Protein AF-A0A7R9TCS6-F1 (afdb_monomer_lite)

Foldseek 3Di:
DVVLVVLVVVLVVLVVVVVPDPPLVVVLCVVCVVLVVVLVVLVVVLVVLVVLLVVLVVCQVVQVPDPDCPVNVVSVVVNVVSVVVNVVSVVVSVVSVVVDDRSSVVSVVVVVVSVVVSVVSVVVSVVVVVD

Radius of gyration: 28.17 Å; chains: 1; bounding box: 56×28×81 Å

Organism: Micromonas pusilla (NCBI:txid38833)

Sequence (131 aa):
RGAKCSAGRLFEKLRLMSLLKVDPGMQAAEMSRGVGLEISRVMEKQLALETRFEELIKEQPELKARNHKAPFLANQKELHDVTFELRDTTEELCKRLKENPDVMDNIAFAERERAKLQGIIANLLVDLQTG

Structure (mmCIF, N/CA/C/O backbone):
data_AF-A0A7R9TCS6-F1
#
_entry.id   AF-A0A7R9TCS6-F1
#
loop_
_atom_site.group_PDB
_atom_site.id
_atom_site.type_symbol
_atom_site.label_atom_id
_atom_site.label_alt_id
_atom_site.label_comp_id
_atom_site.label_asym_id
_atom_site.label_entity_id
_atom_site.label_seq_id
_atom_site.pdbx_PDB_ins_code
_atom_site.Cartn_x
_atom_site.Cartn_y
_atom_site.Cartn_z
_atom_site.occupancy
_atom_site.B_iso_or_equiv
_atom_site.auth_seq_id
_atom_site.auth_comp_id
_atom_site.auth_asym_id
_atom_site.auth_atom_id
_atom_site.pdbx_PDB_model_num
ATOM 1 N N . ARG A 1 1 ? 19.060 -17.085 -47.034 1.00 48.16 1 ARG A N 1
ATOM 2 C CA . ARG A 1 1 ? 18.300 -15.856 -47.398 1.00 48.16 1 ARG A CA 1
ATOM 3 C C . ARG A 1 1 ? 17.214 -15.473 -46.375 1.00 48.16 1 ARG A C 1
ATOM 5 O O . ARG A 1 1 ? 16.976 -14.285 -46.224 1.00 48.16 1 ARG A O 1
ATOM 12 N N . GLY A 1 2 ? 16.612 -16.410 -45.623 1.00 51.62 2 GLY A N 1
ATOM 13 C CA . GLY A 1 2 ? 15.563 -16.101 -44.627 1.00 51.62 2 GLY A CA 1
ATOM 14 C C . GLY A 1 2 ? 16.000 -15.271 -43.404 1.00 51.62 2 GLY A C 1
ATOM 15 O O . GLY A 1 2 ? 15.290 -14.343 -43.030 1.00 51.62 2 GLY A O 1
ATOM 16 N N . ALA A 1 3 ? 17.187 -15.531 -42.836 1.00 52.00 3 ALA A N 1
ATOM 17 C CA . ALA A 1 3 ? 17.670 -14.866 -41.612 1.00 52.00 3 ALA A CA 1
ATOM 18 C C . ALA A 1 3 ? 18.029 -13.372 -41.789 1.00 52.00 3 ALA A C 1
ATOM 20 O O . ALA A 1 3 ? 17.752 -12.552 -40.916 1.00 52.00 3 ALA A O 1
ATOM 21 N N . LYS A 1 4 ? 18.577 -12.987 -42.955 1.00 54.78 4 LYS A N 1
ATOM 22 C CA . LYS A 1 4 ? 18.880 -11.576 -43.278 1.00 54.78 4 LYS A CA 1
ATOM 23 C C . LYS A 1 4 ? 17.594 -10.729 -43.355 1.00 54.78 4 LYS A C 1
ATOM 25 O O . LYS A 1 4 ? 17.573 -9.574 -42.946 1.00 54.78 4 LYS A O 1
ATOM 30 N N . CYS A 1 5 ? 16.492 -11.331 -43.811 1.00 62.38 5 CYS A N 1
ATOM 31 C CA . CYS A 1 5 ? 15.191 -10.671 -43.934 1.00 62.38 5 CYS A CA 1
ATOM 32 C C . CYS A 1 5 ? 14.455 -10.550 -42.582 1.00 62.38 5 CYS A C 1
ATOM 34 O O . CYS A 1 5 ? 13.742 -9.576 -42.348 1.00 62.38 5 CYS A O 1
ATOM 36 N N . SER A 1 6 ? 14.634 -11.505 -41.659 1.00 66.50 6 SER A N 1
ATOM 37 C CA . SER A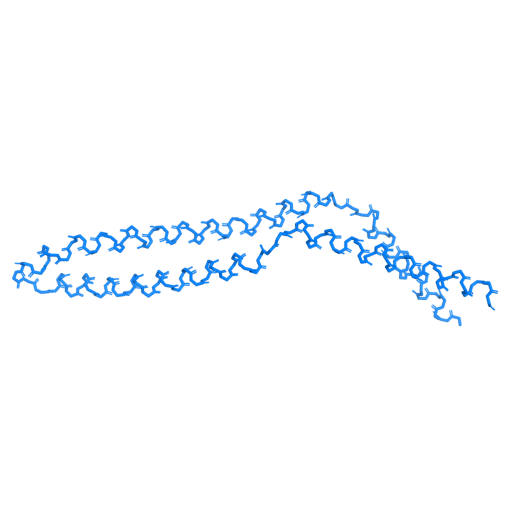 1 6 ? 14.070 -11.414 -40.304 1.00 66.50 6 SER A CA 1
ATOM 38 C C . SER A 1 6 ? 14.788 -10.387 -39.429 1.00 66.50 6 SER A C 1
ATOM 40 O O . SER A 1 6 ? 14.111 -9.642 -38.724 1.00 66.50 6 SER A O 1
ATOM 42 N N . ALA A 1 7 ? 16.120 -10.296 -39.511 1.00 66.31 7 ALA A N 1
ATOM 43 C CA . ALA A 1 7 ? 16.901 -9.311 -38.761 1.00 66.31 7 ALA A CA 1
ATOM 44 C C . ALA A 1 7 ? 16.570 -7.868 -39.183 1.00 66.31 7 ALA A C 1
ATOM 46 O O . ALA A 1 7 ? 16.310 -7.025 -38.328 1.00 66.31 7 ALA A O 1
ATOM 47 N N . GLY A 1 8 ? 16.461 -7.605 -40.492 1.00 71.62 8 GLY A N 1
ATOM 48 C CA . GLY A 1 8 ? 16.043 -6.293 -41.002 1.00 71.62 8 GLY A CA 1
ATOM 49 C C . GLY A 1 8 ? 14.634 -5.890 -40.549 1.00 71.62 8 GLY A C 1
ATOM 50 O O . GLY A 1 8 ? 14.413 -4.753 -40.148 1.00 71.62 8 GLY A O 1
ATOM 51 N N . ARG A 1 9 ? 13.681 -6.834 -40.512 1.00 75.56 9 ARG A N 1
ATOM 52 C CA . ARG A 1 9 ? 12.327 -6.575 -39.986 1.00 75.56 9 ARG A CA 1
ATOM 53 C C . ARG A 1 9 ? 12.305 -6.306 -38.481 1.00 75.56 9 ARG A C 1
ATOM 55 O O . ARG A 1 9 ? 11.497 -5.499 -38.029 1.00 75.56 9 ARG A O 1
ATOM 62 N N . LEU A 1 10 ? 13.153 -6.984 -37.707 1.00 73.00 10 LEU A N 1
ATOM 63 C CA . LEU A 1 10 ? 13.289 -6.745 -36.268 1.00 73.00 10 LEU A CA 1
ATOM 64 C C . LEU A 1 10 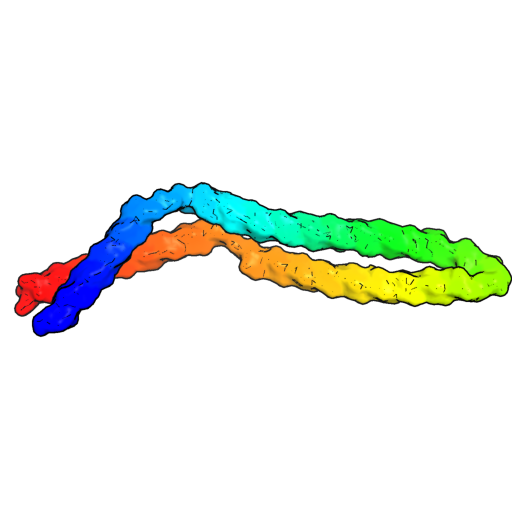? 13.878 -5.353 -36.004 1.00 73.00 10 LEU A C 1
ATOM 66 O O . LEU A 1 10 ? 13.368 -4.629 -35.153 1.00 73.00 10 LEU A O 1
ATOM 70 N N . PHE A 1 11 ? 14.891 -4.963 -36.779 1.00 75.38 11 PHE A N 1
ATOM 71 C CA . PHE A 1 11 ? 15.501 -3.638 -36.719 1.00 75.38 11 PHE A CA 1
ATOM 72 C C . PHE A 1 11 ? 14.500 -2.530 -37.064 1.00 75.38 11 PHE A C 1
ATOM 74 O O . PHE A 1 11 ? 14.360 -1.576 -36.303 1.00 75.38 11 PHE A O 1
ATOM 81 N N . GLU A 1 12 ? 13.731 -2.689 -38.144 1.00 76.56 12 GLU A N 1
ATOM 82 C CA . GLU A 1 12 ? 12.712 -1.710 -38.534 1.00 76.56 12 GLU A CA 1
ATOM 83 C C . GLU A 1 12 ? 11.613 -1.589 -37.466 1.00 76.56 12 GLU A C 1
ATOM 85 O O . GLU A 1 12 ? 11.203 -0.481 -37.132 1.00 76.56 12 GLU A O 1
ATOM 90 N N . LYS A 1 13 ? 11.185 -2.705 -36.853 1.00 74.31 13 LYS A N 1
ATOM 91 C CA . LYS A 1 13 ? 10.242 -2.684 -35.719 1.00 74.31 13 LYS A CA 1
ATOM 92 C C . LYS A 1 13 ? 10.814 -1.954 -34.501 1.00 74.31 13 LYS A C 1
ATOM 94 O O . LYS A 1 13 ? 10.126 -1.113 -33.933 1.00 74.31 13 LYS A O 1
ATOM 99 N N . LEU A 1 14 ? 12.061 -2.233 -34.117 1.00 70.62 14 LEU A N 1
ATOM 100 C CA . LEU A 1 14 ? 12.750 -1.542 -33.018 1.00 70.62 14 LEU A CA 1
ATOM 101 C C . LEU A 1 14 ? 12.911 -0.042 -33.292 1.00 70.62 14 LEU A C 1
ATOM 103 O O . LEU A 1 14 ? 12.763 0.771 -32.380 1.00 70.62 14 LEU A O 1
ATOM 107 N N . ARG A 1 15 ? 13.177 0.330 -34.547 1.00 73.69 15 ARG A N 1
ATOM 108 C CA . ARG A 1 15 ? 13.258 1.723 -34.991 1.00 73.69 15 ARG A CA 1
ATOM 109 C C . ARG A 1 15 ? 11.894 2.408 -34.949 1.00 73.69 15 ARG A C 1
ATOM 111 O O . ARG A 1 15 ? 11.786 3.504 -34.410 1.00 73.69 15 ARG A O 1
ATOM 118 N N . LEU A 1 16 ? 10.841 1.758 -35.436 1.00 73.44 16 LEU A N 1
ATOM 119 C CA . LEU A 1 16 ? 9.472 2.276 -35.376 1.00 73.44 16 LEU A CA 1
ATOM 120 C C . LEU A 1 16 ? 9.001 2.471 -33.931 1.00 73.44 16 LEU A C 1
ATOM 122 O O . LEU A 1 16 ? 8.440 3.514 -33.619 1.00 73.44 16 LEU A O 1
ATOM 126 N N . MET A 1 17 ? 9.309 1.539 -33.024 1.00 66.25 17 MET A N 1
ATOM 127 C CA . MET A 1 17 ? 9.025 1.717 -31.594 1.00 66.25 17 MET A CA 1
ATOM 128 C C . MET A 1 17 ? 9.777 2.908 -30.982 1.00 66.25 17 MET A C 1
ATOM 130 O O . MET A 1 17 ? 9.250 3.548 -30.082 1.00 66.25 17 MET A O 1
ATOM 134 N N . SER A 1 18 ? 10.973 3.243 -31.481 1.00 65.19 18 SER A N 1
ATOM 135 C CA . SER A 1 18 ? 11.706 4.445 -31.049 1.00 65.19 18 SER A CA 1
ATOM 136 C C . SER A 1 18 ? 11.184 5.755 -31.656 1.00 65.19 18 SER A C 1
ATOM 138 O O . SER A 1 18 ? 11.443 6.823 -31.108 1.00 65.19 18 SER A O 1
ATOM 140 N N . LEU A 1 19 ? 10.460 5.684 -32.779 1.00 66.25 19 LEU A N 1
ATOM 141 C CA . LEU A 1 19 ? 9.826 6.831 -33.439 1.00 66.25 19 LEU A CA 1
ATOM 142 C C . LEU A 1 19 ? 8.433 7.120 -32.870 1.00 66.25 19 LEU A C 1
ATOM 144 O O . LEU A 1 19 ? 8.033 8.275 -32.797 1.00 66.25 19 LEU A O 1
ATOM 148 N N . LEU A 1 20 ? 7.726 6.087 -32.409 1.00 60.00 20 LEU A N 1
ATOM 149 C CA . LEU A 1 20 ? 6.435 6.181 -31.720 1.00 60.00 20 LEU A CA 1
ATOM 150 C C . LEU A 1 20 ? 6.566 6.639 -30.257 1.00 60.00 20 LEU A C 1
ATOM 152 O O . LEU A 1 20 ? 5.714 6.295 -29.442 1.00 60.00 20 LEU A O 1
ATOM 156 N N . LYS A 1 21 ? 7.629 7.379 -29.909 1.00 55.66 21 LYS A N 1
ATOM 157 C CA . LYS A 1 21 ? 7.863 7.885 -28.551 1.00 55.66 21 LYS A CA 1
ATOM 158 C C . LYS A 1 21 ? 6.617 8.610 -28.039 1.00 55.66 21 LYS A C 1
ATOM 160 O O . LYS A 1 21 ? 6.351 9.747 -28.419 1.00 55.66 21 LYS A O 1
ATOM 165 N N . VAL A 1 22 ? 5.889 7.953 -27.141 1.00 58.28 22 VAL A N 1
ATOM 166 C CA . VAL A 1 22 ? 5.160 8.656 -26.089 1.00 58.28 22 VAL A CA 1
ATOM 167 C C . VAL A 1 22 ? 6.240 9.308 -25.238 1.00 58.28 22 VAL A C 1
ATOM 169 O O . VAL A 1 22 ? 7.271 8.684 -24.976 1.00 58.28 22 VAL A O 1
ATOM 172 N N . ASP A 1 23 ? 6.059 10.581 -24.896 1.00 61.66 23 ASP A N 1
ATOM 173 C CA . ASP A 1 23 ? 7.005 11.286 -24.040 1.00 61.66 23 ASP A CA 1
ATOM 174 C C . ASP A 1 23 ? 7.281 10.425 -22.788 1.00 61.66 23 ASP A C 1
ATOM 176 O O . ASP A 1 23 ? 6.332 10.069 -22.082 1.00 61.66 23 ASP A O 1
ATOM 180 N N . PRO A 1 24 ? 8.540 10.022 -22.526 1.00 57.53 24 PRO A N 1
ATOM 181 C CA . PRO A 1 24 ? 8.854 9.125 -21.418 1.00 57.53 24 PRO A CA 1
ATOM 182 C C . PRO A 1 24 ? 8.410 9.686 -20.067 1.00 57.53 24 PRO A C 1
ATOM 184 O O . PRO A 1 24 ? 8.039 8.915 -19.187 1.00 57.53 24 PRO A O 1
ATOM 187 N N . GLY A 1 25 ? 8.394 11.015 -19.916 1.00 58.44 25 GLY A N 1
ATOM 188 C CA . GLY A 1 25 ? 7.861 11.693 -18.739 1.00 58.44 25 GLY A CA 1
ATOM 189 C C . GLY A 1 25 ? 6.341 11.582 -18.639 1.00 58.44 25 GLY A C 1
ATOM 190 O O . GLY A 1 25 ? 5.826 11.338 -17.556 1.00 58.44 25 GLY A O 1
ATOM 191 N N . MET A 1 26 ? 5.616 11.684 -19.753 1.00 60.41 26 MET A N 1
ATOM 192 C CA . MET A 1 26 ? 4.163 11.498 -19.813 1.00 60.41 26 MET A CA 1
ATOM 193 C C . MET A 1 26 ? 3.755 10.048 -19.521 1.00 60.41 26 MET A C 1
ATOM 195 O O . MET A 1 26 ? 2.829 9.823 -18.746 1.00 60.41 26 MET A O 1
ATOM 199 N N . GLN A 1 27 ? 4.475 9.066 -20.068 1.00 59.94 27 GLN A N 1
ATOM 200 C CA . GLN A 1 27 ? 4.226 7.648 -19.795 1.00 59.94 27 GLN A CA 1
ATOM 201 C C . GLN A 1 27 ? 4.580 7.279 -18.344 1.00 59.94 27 GLN A C 1
ATOM 203 O O . GLN A 1 27 ? 3.815 6.577 -17.682 1.00 59.94 27 GLN A O 1
ATOM 208 N N . ALA A 1 28 ? 5.693 7.808 -17.820 1.00 57.78 28 ALA A N 1
ATOM 209 C CA . ALA A 1 28 ? 6.053 7.679 -16.410 1.00 57.78 28 ALA A CA 1
ATOM 210 C C . ALA A 1 28 ? 5.011 8.330 -15.495 1.00 57.78 28 ALA A C 1
ATOM 212 O O . ALA A 1 28 ? 4.602 7.729 -14.507 1.00 57.78 28 ALA A O 1
ATOM 213 N N . ALA A 1 29 ? 4.551 9.536 -15.834 1.00 59.59 29 ALA A N 1
ATOM 214 C CA . ALA A 1 29 ? 3.552 10.266 -15.069 1.00 59.59 29 ALA A CA 1
ATOM 215 C C . ALA A 1 29 ? 2.200 9.549 -15.073 1.00 59.59 29 ALA A C 1
ATOM 217 O O . ALA A 1 29 ? 1.549 9.494 -14.037 1.00 59.59 29 ALA A O 1
ATOM 218 N N . GLU A 1 30 ? 1.777 8.967 -16.195 1.00 61.81 30 GLU A N 1
ATOM 219 C CA . GLU A 1 30 ? 0.517 8.227 -16.280 1.00 61.81 30 GLU A CA 1
ATOM 220 C C . GLU A 1 30 ? 0.560 6.921 -15.470 1.00 61.81 30 GLU A C 1
ATOM 222 O O . GLU A 1 30 ? -0.374 6.640 -14.712 1.00 61.81 30 GLU A O 1
ATOM 227 N N . MET A 1 31 ? 1.668 6.173 -15.544 1.00 62.03 31 MET A N 1
ATOM 228 C CA . MET A 1 31 ? 1.881 4.962 -14.740 1.00 62.03 31 MET A CA 1
ATOM 229 C C . MET A 1 31 ? 2.016 5.281 -13.242 1.00 62.03 31 MET A C 1
ATOM 231 O O . MET A 1 31 ? 1.333 4.659 -12.426 1.00 62.03 31 MET A O 1
ATOM 235 N N . SER A 1 32 ? 2.807 6.297 -12.875 1.00 64.06 32 SER A N 1
ATOM 236 C CA . SER A 1 32 ? 2.904 6.795 -11.493 1.00 64.06 32 SER A CA 1
ATOM 237 C C . SER A 1 32 ? 1.577 7.343 -10.979 1.00 64.06 32 SER A C 1
ATOM 239 O O . SER A 1 32 ? 1.282 7.193 -9.799 1.00 64.06 32 SER A O 1
ATOM 241 N N . ARG A 1 33 ? 0.742 7.945 -11.834 1.00 65.12 33 ARG A N 1
ATOM 242 C CA . ARG A 1 33 ? -0.585 8.428 -11.436 1.00 65.12 33 ARG A CA 1
A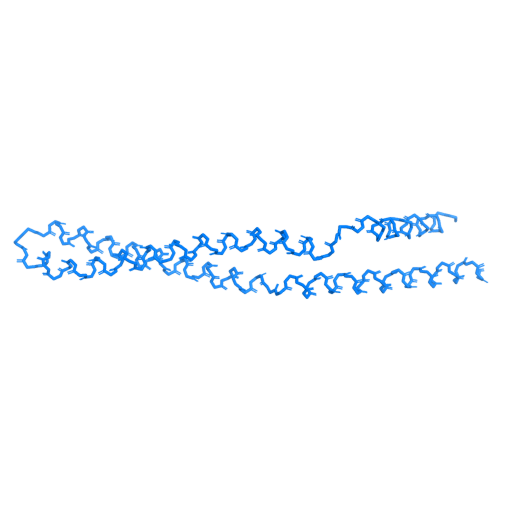TOM 243 C C . ARG A 1 33 ? -1.517 7.268 -11.105 1.00 65.12 33 ARG A C 1
ATOM 245 O O . ARG A 1 33 ? -2.186 7.326 -10.083 1.00 65.12 33 ARG A O 1
ATOM 252 N N . GLY A 1 34 ? -1.562 6.224 -11.934 1.00 65.62 34 GLY A N 1
ATOM 253 C CA . GLY A 1 34 ? -2.411 5.051 -11.687 1.00 65.62 34 GLY A CA 1
ATOM 254 C C . GLY A 1 34 ? -2.037 4.322 -10.395 1.00 65.62 34 GLY A C 1
ATOM 255 O O . GLY A 1 34 ? -2.890 4.090 -9.541 1.00 65.62 34 GLY A O 1
ATOM 256 N N . VAL A 1 35 ? -0.744 4.050 -10.219 1.00 68.25 35 VAL A N 1
ATOM 257 C CA . VAL A 1 35 ? -0.196 3.429 -9.004 1.00 68.25 35 VAL A CA 1
ATOM 258 C C . VAL A 1 35 ? -0.362 4.340 -7.784 1.00 68.25 35 VAL A C 1
ATOM 260 O O . VAL A 1 35 ? -0.750 3.881 -6.712 1.00 68.25 35 VAL A O 1
ATOM 263 N N . GLY A 1 36 ? -0.114 5.641 -7.947 1.00 68.75 36 GLY A N 1
ATOM 264 C CA . GLY A 1 36 ? -0.264 6.641 -6.894 1.00 68.75 36 GLY A CA 1
ATOM 265 C C . GLY A 1 36 ? -1.697 6.737 -6.381 1.00 68.75 36 GLY A C 1
ATOM 266 O O . GLY A 1 36 ? -1.895 6.759 -5.173 1.00 68.75 36 GLY A O 1
ATOM 267 N N . LEU A 1 37 ? -2.697 6.700 -7.268 1.00 74.25 37 LEU A N 1
ATOM 268 C CA . LEU A 1 37 ? -4.113 6.679 -6.881 1.00 74.25 37 LEU A CA 1
ATOM 269 C C . LEU A 1 37 ? -4.465 5.440 -6.051 1.00 74.25 37 LEU A C 1
ATOM 271 O O . LEU A 1 37 ? -5.229 5.530 -5.093 1.00 74.25 37 LEU A O 1
ATOM 275 N N . GLU A 1 38 ? -3.906 4.282 -6.398 1.00 79.56 38 GLU A N 1
ATOM 276 C CA . GLU A 1 38 ? -4.169 3.040 -5.675 1.00 79.56 38 GLU A CA 1
ATOM 277 C C . GLU A 1 38 ? -3.469 3.004 -4.309 1.00 79.56 38 GLU A C 1
ATOM 279 O O . GLU A 1 38 ? -4.078 2.584 -3.326 1.00 79.56 38 GLU A O 1
ATOM 284 N N . ILE A 1 39 ? -2.241 3.525 -4.210 1.00 76.19 39 ILE A N 1
ATOM 285 C CA . ILE A 1 39 ? -1.552 3.737 -2.927 1.00 76.19 39 ILE A CA 1
ATOM 286 C C . ILE A 1 39 ? -2.336 4.730 -2.062 1.00 76.19 39 ILE A C 1
ATOM 288 O O . ILE A 1 39 ? -2.612 4.423 -0.903 1.00 76.19 39 ILE A O 1
ATOM 292 N N . SER A 1 40 ? -2.765 5.869 -2.619 1.00 77.12 40 SER A N 1
ATOM 293 C CA . SER A 1 40 ? -3.593 6.852 -1.909 1.00 77.12 40 SER A CA 1
ATOM 294 C C . SER A 1 40 ? -4.880 6.227 -1.375 1.00 77.12 40 SER A C 1
ATOM 296 O O . SER A 1 40 ? -5.205 6.422 -0.208 1.00 77.12 40 SER A O 1
ATOM 298 N N . ARG A 1 41 ? -5.559 5.389 -2.168 1.00 86.12 41 ARG A N 1
ATOM 299 C CA . ARG A 1 41 ? -6.763 4.673 -1.721 1.00 86.12 41 ARG A CA 1
ATOM 300 C C . ARG A 1 41 ? -6.490 3.748 -0.530 1.00 86.12 41 ARG A C 1
ATOM 302 O O . ARG A 1 41 ? -7.311 3.659 0.379 1.00 86.12 41 ARG A O 1
ATOM 309 N N . VAL A 1 42 ? -5.363 3.031 -0.531 1.00 83.25 42 VAL A N 1
ATOM 310 C CA . VAL A 1 42 ? -4.980 2.164 0.600 1.00 83.25 42 VAL A CA 1
ATOM 311 C C . VAL A 1 42 ? -4.641 2.985 1.836 1.00 83.25 42 VAL A C 1
ATOM 313 O O . VAL A 1 42 ? -5.046 2.607 2.929 1.00 83.25 42 VAL A O 1
ATOM 316 N N . MET A 1 43 ? -3.941 4.110 1.674 1.00 74.88 43 MET A N 1
ATOM 317 C CA . MET A 1 43 ? -3.615 5.010 2.782 1.00 74.88 43 MET A CA 1
ATOM 318 C C . MET A 1 43 ? -4.877 5.610 3.413 1.00 74.88 43 MET A C 1
ATOM 320 O O . MET A 1 43 ? -5.000 5.622 4.633 1.00 74.88 43 MET A O 1
ATOM 324 N N . GLU A 1 44 ? -5.845 6.047 2.603 1.00 86.75 44 GLU A N 1
ATOM 325 C CA . GLU A 1 44 ? -7.147 6.522 3.093 1.00 86.75 44 GLU A CA 1
ATOM 326 C C . GLU A 1 44 ? -7.893 5.426 3.863 1.00 86.75 44 GLU A C 1
ATOM 328 O O . GLU A 1 44 ? -8.434 5.677 4.941 1.00 86.75 44 GLU A O 1
ATOM 333 N N . LYS A 1 45 ? -7.879 4.188 3.347 1.00 91.31 45 LYS A N 1
ATOM 334 C CA . LYS A 1 45 ? -8.463 3.033 4.038 1.00 91.31 45 LYS A CA 1
ATOM 335 C C . LYS A 1 45 ? -7.765 2.760 5.376 1.00 91.31 45 LYS A C 1
ATOM 337 O O . LYS A 1 45 ? -8.446 2.532 6.373 1.00 91.31 45 LYS A O 1
ATOM 342 N N . GLN A 1 46 ? -6.433 2.788 5.408 1.00 83.00 46 GLN A N 1
ATOM 343 C CA . GLN A 1 46 ? -5.648 2.591 6.628 1.00 83.00 46 GLN A CA 1
ATOM 344 C C . GLN A 1 46 ? -5.993 3.655 7.677 1.00 83.00 46 GLN A C 1
ATOM 346 O O . GLN A 1 46 ? -6.321 3.302 8.805 1.00 83.00 46 GLN A O 1
ATOM 351 N N . LEU A 1 47 ? -6.031 4.933 7.287 1.00 86.81 47 LEU A N 1
ATOM 352 C CA . LEU A 1 47 ? -6.377 6.042 8.180 1.00 86.81 47 LEU A CA 1
ATOM 353 C C . LEU A 1 47 ? -7.799 5.911 8.754 1.00 86.81 47 LEU A C 1
ATOM 355 O O . LEU A 1 47 ? -8.035 6.191 9.932 1.00 86.81 47 LEU A O 1
ATOM 359 N N . ALA A 1 48 ? -8.758 5.464 7.939 1.00 92.69 48 ALA A N 1
ATOM 360 C CA . ALA A 1 48 ? -10.123 5.215 8.397 1.00 92.69 48 ALA A CA 1
ATOM 361 C C . ALA A 1 48 ? -10.184 4.082 9.439 1.00 92.69 48 ALA A C 1
ATOM 363 O O . ALA A 1 48 ? -10.878 4.207 10.449 1.00 92.69 48 ALA A O 1
ATOM 364 N N . LEU A 1 49 ? -9.428 3.000 9.224 1.00 90.62 49 LEU A N 1
ATOM 365 C CA . LEU A 1 49 ? -9.321 1.887 10.171 1.00 90.62 49 LEU A CA 1
ATOM 366 C C . LEU A 1 49 ? -8.632 2.306 11.477 1.00 90.62 49 LEU A C 1
ATOM 368 O O . LEU A 1 49 ? -9.096 1.921 12.547 1.00 90.62 49 LEU A O 1
ATOM 372 N N . GLU A 1 50 ? -7.580 3.128 11.414 1.00 86.88 50 GLU A N 1
ATOM 373 C CA . GLU A 1 50 ? -6.908 3.694 12.596 1.00 86.88 50 GLU A CA 1
ATOM 374 C C . GLU A 1 50 ? -7.861 4.566 13.416 1.00 86.88 50 GLU A C 1
ATOM 376 O O . GLU A 1 50 ? -7.975 4.397 14.630 1.00 86.88 50 GLU A O 1
ATOM 381 N N . THR A 1 51 ? -8.617 5.436 12.741 1.00 92.62 51 THR A N 1
ATOM 382 C CA . THR A 1 51 ? -9.633 6.282 13.384 1.00 92.62 51 THR A CA 1
ATOM 383 C C . THR A 1 51 ? -10.678 5.421 14.093 1.00 92.62 51 THR A C 1
ATOM 385 O O . THR A 1 51 ? -10.977 5.641 15.267 1.00 92.62 51 THR A O 1
ATOM 388 N N . ARG A 1 52 ? -11.191 4.384 13.416 1.00 95.31 52 ARG A N 1
ATOM 389 C CA . ARG A 1 52 ? -12.190 3.483 13.997 1.00 95.31 52 ARG A CA 1
ATOM 390 C C . ARG A 1 52 ? -11.634 2.681 15.173 1.00 95.31 52 ARG A C 1
ATOM 392 O O . ARG A 1 52 ? -12.315 2.507 16.181 1.00 95.31 52 ARG A O 1
ATOM 399 N N . PHE A 1 53 ? 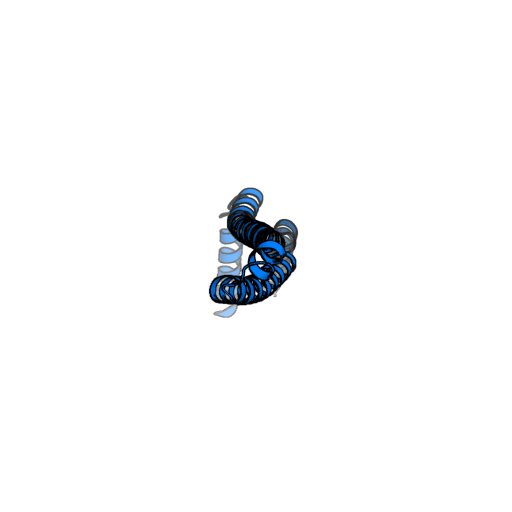-10.397 2.209 15.067 1.00 92.81 53 PHE A N 1
ATOM 400 C CA . PHE A 1 53 ? -9.707 1.514 16.149 1.00 92.81 53 PHE A CA 1
ATOM 401 C C . PHE A 1 53 ? -9.589 2.402 17.395 1.00 92.81 53 PHE A C 1
ATOM 403 O O . PHE A 1 53 ? -9.904 1.962 18.503 1.00 92.81 53 PHE A O 1
ATOM 410 N N . GLU A 1 54 ? -9.195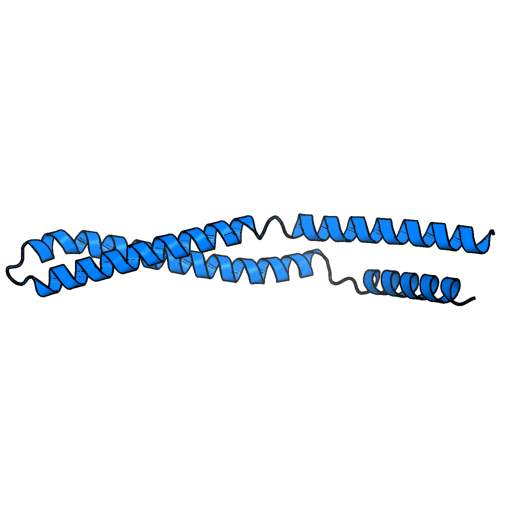 3.666 17.220 1.00 91.75 54 GLU A N 1
ATOM 411 C CA . GLU A 1 54 ? -9.125 4.625 18.320 1.00 91.75 54 GLU A CA 1
ATOM 412 C C . GLU A 1 54 ? -10.484 4.873 18.982 1.00 91.75 54 GLU A C 1
ATOM 414 O O . GLU A 1 54 ? -10.560 4.922 20.210 1.00 91.75 54 GLU A O 1
ATOM 419 N N . GLU A 1 55 ? -11.549 5.042 18.195 1.00 95.25 55 GLU A N 1
ATOM 420 C CA . GLU A 1 55 ? -12.917 5.193 18.710 1.00 95.25 55 GLU A CA 1
ATOM 421 C C . GLU A 1 55 ? -13.324 3.988 19.562 1.00 95.25 55 GLU A C 1
ATOM 423 O O . GLU A 1 55 ? -13.749 4.148 20.706 1.00 95.25 55 GLU A O 1
ATOM 428 N N . LEU A 1 56 ? -13.115 2.773 19.048 1.00 92.50 56 LEU A N 1
ATOM 429 C CA . LEU A 1 56 ? -13.482 1.540 19.741 1.00 92.50 56 LEU A CA 1
ATOM 430 C C . LEU A 1 56 ? -12.731 1.378 21.069 1.00 92.50 56 LEU A C 1
ATOM 432 O O . LEU A 1 56 ? -13.334 0.951 22.057 1.00 92.50 56 LEU A O 1
ATOM 436 N N . ILE A 1 57 ? -11.449 1.760 21.125 1.00 92.56 57 ILE A N 1
ATOM 437 C CA . ILE A 1 57 ? -10.680 1.793 22.379 1.00 92.56 57 ILE A CA 1
ATOM 438 C C . ILE A 1 57 ? -11.224 2.850 23.344 1.00 92.56 57 ILE A C 1
ATOM 440 O O . ILE A 1 57 ? -11.320 2.572 24.540 1.00 92.56 57 ILE A O 1
ATOM 444 N N . LYS A 1 58 ? -11.595 4.040 22.855 1.00 93.81 58 LYS A N 1
ATOM 445 C CA . LYS A 1 58 ? -12.156 5.120 23.687 1.00 93.81 58 LYS A CA 1
ATOM 446 C C . LYS A 1 58 ? -13.516 4.736 24.284 1.00 93.81 58 LYS A C 1
ATOM 448 O O . LYS A 1 58 ? -13.779 5.063 25.437 1.00 93.81 58 LYS A O 1
ATOM 453 N N . GLU A 1 59 ? -14.349 4.002 23.548 1.00 93.00 59 GLU A N 1
ATOM 454 C CA . GLU A 1 59 ? -15.669 3.532 24.000 1.00 93.00 59 GLU A CA 1
ATOM 455 C C . GLU A 1 59 ? -15.591 2.363 25.001 1.00 93.00 59 GLU A C 1
ATOM 457 O O . GLU A 1 59 ? -16.474 2.184 25.848 1.00 93.00 59 GLU A O 1
ATOM 462 N N . GLN A 1 60 ? -14.536 1.546 24.927 1.00 91.19 60 GLN A N 1
ATOM 463 C CA . GLN A 1 60 ? -14.421 0.295 25.679 1.00 91.19 60 GLN A CA 1
ATOM 464 C C . GLN A 1 60 ? -14.576 0.446 27.212 1.00 91.19 60 GLN A C 1
ATOM 466 O O . GLN A 1 60 ? -15.301 -0.367 27.803 1.00 91.19 60 GLN A O 1
ATOM 471 N N . PRO A 1 61 ? -13.959 1.436 27.897 1.00 91.25 61 PRO A N 1
ATOM 472 C CA . PRO A 1 61 ? -14.107 1.614 29.343 1.00 91.25 61 PRO A CA 1
ATOM 473 C C . PRO A 1 61 ? -15.554 1.886 29.759 1.00 91.25 61 PRO A C 1
ATOM 475 O O . PRO A 1 61 ? -16.038 1.305 30.733 1.00 91.25 61 PRO A O 1
ATOM 478 N N . GLU A 1 62 ? -16.263 2.719 28.996 1.00 92.06 62 GLU A N 1
ATOM 479 C CA . GLU A 1 62 ? -17.658 3.059 29.272 1.00 92.06 62 GLU A CA 1
ATOM 480 C C . GLU A 1 62 ? -18.573 1.853 29.076 1.00 92.06 62 GLU A C 1
ATOM 482 O O . GLU A 1 62 ? -19.438 1.581 29.908 1.00 92.06 62 GLU A O 1
ATOM 487 N N . LEU A 1 63 ? -18.369 1.093 27.999 1.00 90.69 63 LEU A N 1
ATOM 488 C CA . LEU A 1 63 ? -19.154 -0.107 27.712 1.00 90.69 63 LEU A CA 1
ATOM 489 C C . LEU A 1 63 ? -18.919 -1.204 28.754 1.00 90.69 63 LEU A C 1
ATOM 491 O O . LEU A 1 63 ? -19.863 -1.898 29.130 1.00 90.69 63 LEU A O 1
ATOM 495 N N . LYS A 1 64 ? -17.690 -1.328 29.266 1.00 89.94 64 LYS A N 1
ATOM 496 C CA . LYS A 1 64 ? -17.335 -2.277 30.330 1.00 89.94 64 LYS A CA 1
ATOM 497 C C . LYS A 1 64 ? -17.972 -1.920 31.677 1.00 89.94 64 LYS A C 1
ATOM 499 O O . LYS A 1 64 ? -18.265 -2.821 32.459 1.00 89.94 64 LYS A O 1
ATOM 504 N N . ALA A 1 65 ? -18.183 -0.631 31.948 1.00 90.12 65 ALA A N 1
ATOM 505 C CA . ALA A 1 65 ? -18.818 -0.145 33.173 1.00 90.12 65 ALA A CA 1
ATOM 506 C C . ALA A 1 65 ? -20.351 -0.322 33.184 1.00 90.12 65 ALA A C 1
ATOM 508 O O . ALA A 1 65 ? -20.977 -0.229 34.240 1.00 90.12 65 ALA A O 1
ATOM 509 N N . ARG A 1 66 ? -20.976 -0.584 32.027 1.00 89.94 66 ARG A N 1
ATOM 510 C CA . ARG A 1 66 ? -22.424 -0.823 31.923 1.00 89.94 66 ARG A CA 1
ATOM 511 C C . ARG A 1 66 ? -22.779 -2.243 32.380 1.00 89.94 66 ARG A C 1
ATOM 513 O O . ARG A 1 66 ? -22.097 -3.210 32.064 1.00 89.94 66 ARG A O 1
ATOM 520 N N . ASN A 1 67 ? -23.931 -2.392 33.038 1.00 81.19 67 ASN A N 1
ATOM 521 C CA . ASN A 1 67 ? -24.449 -3.703 33.466 1.00 81.19 67 ASN A CA 1
ATOM 522 C C . ASN A 1 67 ? -24.838 -4.626 32.293 1.00 81.19 67 ASN A C 1
ATOM 524 O O . ASN A 1 67 ? -24.904 -5.845 32.453 1.00 81.19 67 ASN A O 1
ATOM 528 N N . HIS A 1 68 ? -25.101 -4.066 31.109 1.00 86.12 68 HIS A N 1
ATOM 529 C CA . HIS A 1 68 ? -25.436 -4.833 29.912 1.00 86.12 68 HIS A CA 1
ATOM 530 C C . HIS A 1 68 ? -24.162 -5.167 29.121 1.00 86.12 68 HIS A C 1
ATOM 532 O O . HIS A 1 68 ? -23.517 -4.277 28.578 1.00 86.12 68 HIS A O 1
ATOM 538 N N . LYS A 1 69 ? -23.826 -6.460 29.019 1.00 88.19 69 LYS A N 1
ATOM 539 C CA . LYS A 1 69 ? -22.600 -6.947 28.358 1.00 88.19 69 LYS A CA 1
ATOM 540 C C . LYS A 1 69 ? -22.644 -6.992 26.827 1.00 88.19 69 LYS A C 1
ATOM 542 O O . LYS A 1 69 ? -21.583 -7.006 26.213 1.00 88.19 69 LYS A O 1
ATOM 547 N N . ALA A 1 70 ? -23.821 -7.038 26.198 1.00 92.94 70 ALA A N 1
ATOM 548 C CA . ALA A 1 70 ? -23.911 -7.195 24.741 1.00 92.94 70 ALA A CA 1
ATOM 549 C C . ALA A 1 70 ? -23.199 -6.069 23.954 1.00 92.94 70 ALA A C 1
ATOM 551 O O . ALA A 1 70 ? -22.443 -6.398 23.043 1.00 92.94 70 ALA A O 1
ATOM 552 N N . PRO A 1 71 ? -23.325 -4.777 24.328 1.00 91.00 71 PRO A N 1
ATOM 553 C CA . PRO A 1 71 ? -22.581 -3.691 23.682 1.00 91.00 71 PRO A CA 1
ATOM 554 C C . PRO A 1 71 ? -21.058 -3.821 23.816 1.00 91.00 71 PRO A C 1
ATOM 556 O O . PRO A 1 71 ? -20.331 -3.569 22.862 1.00 91.00 71 PRO A O 1
ATOM 559 N N . PHE A 1 72 ? -20.571 -4.261 24.979 1.00 91.88 72 PHE A N 1
ATOM 560 C CA . PHE A 1 72 ? -19.143 -4.493 25.203 1.00 91.88 72 PHE A CA 1
ATOM 561 C C . PHE A 1 72 ? -18.608 -5.638 24.332 1.00 91.88 72 PHE A C 1
ATOM 563 O O . PHE A 1 72 ? -17.540 -5.515 23.742 1.00 91.88 72 PHE A O 1
ATOM 570 N N . LEU A 1 73 ? -19.363 -6.734 24.204 1.00 93.94 73 LEU A N 1
ATOM 571 C CA . LEU A 1 73 ? -18.986 -7.862 23.346 1.00 93.94 73 LEU A CA 1
ATOM 572 C C . LEU A 1 73 ? -18.991 -7.485 21.857 1.00 93.94 73 LEU A C 1
ATOM 574 O O . LEU A 1 73 ? -18.113 -7.925 21.118 1.00 93.94 73 LEU A O 1
ATOM 578 N N . ALA A 1 74 ? -19.948 -6.660 21.420 1.00 94.88 74 ALA A N 1
ATOM 579 C CA . ALA A 1 74 ? -19.987 -6.140 20.055 1.00 94.88 74 ALA A CA 1
ATOM 580 C C . ALA A 1 74 ? -18.771 -5.249 19.754 1.00 94.88 74 ALA A C 1
ATOM 582 O O . ALA A 1 74 ? -18.086 -5.489 18.764 1.00 94.88 74 ALA A O 1
ATOM 583 N N . ASN A 1 75 ? -18.450 -4.305 20.646 1.00 96.25 75 ASN A N 1
ATOM 584 C CA . ASN A 1 75 ? -17.250 -3.470 20.538 1.00 96.25 75 ASN A CA 1
ATOM 585 C C . ASN A 1 75 ? -15.967 -4.318 20.523 1.00 96.25 75 ASN A C 1
ATOM 587 O O . ASN A 1 75 ? -15.102 -4.091 19.688 1.00 96.25 75 ASN A O 1
ATOM 591 N N . GLN A 1 76 ? -15.859 -5.340 21.380 1.00 93.75 76 GLN A N 1
ATOM 592 C CA . GLN A 1 76 ? -14.689 -6.222 21.408 1.00 93.75 76 GLN A CA 1
ATOM 593 C C . GLN A 1 76 ? -14.519 -7.009 20.102 1.00 93.75 76 GLN A C 1
ATOM 595 O O . GLN A 1 76 ? -13.396 -7.172 19.625 1.00 93.75 76 GLN A O 1
ATOM 600 N N . LYS A 1 77 ? -15.625 -7.496 19.529 1.00 96.62 77 LYS A N 1
ATOM 601 C CA . LYS A 1 77 ? -15.610 -8.180 18.235 1.00 96.62 77 LYS A CA 1
ATOM 602 C C . LYS A 1 77 ? -15.172 -7.228 17.123 1.00 96.62 77 LYS A C 1
ATOM 604 O O . LYS A 1 77 ? -14.279 -7.564 16.358 1.00 96.62 77 LYS A O 1
ATOM 609 N N . GLU A 1 78 ? -15.756 -6.038 17.070 1.00 96.31 78 GLU A N 1
ATOM 610 C CA . GLU A 1 78 ? -15.409 -5.045 16.056 1.00 96.31 78 GLU A CA 1
ATOM 611 C C . GLU A 1 78 ? -13.950 -4.587 16.185 1.00 96.31 78 GLU A C 1
ATOM 613 O O . GLU A 1 78 ? -13.244 -4.498 15.189 1.00 96.31 78 GLU A O 1
ATOM 618 N N . LEU A 1 79 ? -13.458 -4.384 17.410 1.00 93.12 79 LEU A N 1
ATOM 619 C CA . LEU A 1 79 ? -12.064 -4.027 17.673 1.00 93.12 79 LEU A CA 1
ATOM 620 C C . LEU A 1 79 ? -11.106 -5.103 17.156 1.00 93.12 79 LEU A C 1
ATOM 622 O O . LEU A 1 79 ? -10.078 -4.785 16.558 1.00 93.12 79 LEU A O 1
ATOM 626 N N . HIS A 1 80 ? -11.445 -6.375 17.370 1.00 94.62 80 HIS A N 1
ATOM 627 C CA . HIS A 1 80 ? -10.693 -7.495 16.821 1.00 94.62 80 HIS A CA 1
ATOM 628 C C . HIS A 1 80 ? -10.690 -7.457 15.287 1.00 94.62 80 HIS A C 1
ATOM 630 O O . HIS A 1 80 ? -9.619 -7.495 14.683 1.00 94.62 80 HIS A O 1
ATOM 636 N N . ASP A 1 81 ? -11.858 -7.317 14.663 1.00 96.12 81 ASP A N 1
ATOM 637 C CA . ASP A 1 81 ? -11.999 -7.316 13.205 1.00 96.12 81 ASP A CA 1
ATOM 638 C C . ASP A 1 81 ? -11.231 -6.143 12.558 1.00 96.12 81 ASP A C 1
ATOM 640 O O . ASP A 1 81 ? -10.442 -6.357 11.637 1.00 96.12 81 ASP A O 1
ATOM 644 N N . VAL A 1 82 ? -11.347 -4.930 13.115 1.00 93.88 82 VAL A N 1
ATOM 645 C CA . VAL A 1 82 ? -10.597 -3.737 12.677 1.00 93.88 82 VAL A CA 1
ATOM 646 C C . VAL A 1 82 ? -9.089 -3.927 12.845 1.00 93.88 82 VAL A C 1
ATOM 648 O O . VAL A 1 82 ? -8.324 -3.514 11.980 1.00 93.88 82 VAL A O 1
ATOM 651 N N . THR A 1 83 ? -8.636 -4.582 13.918 1.00 88.94 83 THR A N 1
ATOM 652 C CA . THR A 1 83 ? -7.201 -4.849 14.135 1.00 88.94 83 THR A CA 1
ATOM 653 C C . THR A 1 83 ? -6.631 -5.769 13.056 1.00 88.94 83 THR A C 1
ATOM 655 O O . THR A 1 83 ? -5.536 -5.525 12.545 1.00 88.94 83 THR A O 1
ATOM 658 N N . PHE A 1 84 ? -7.366 -6.827 12.699 1.00 94.56 84 PHE A N 1
ATOM 659 C CA . PHE A 1 84 ? -6.966 -7.731 11.621 1.00 94.56 84 PHE A CA 1
ATOM 660 C C . PHE A 1 84 ? -6.937 -7.006 10.277 1.00 94.56 84 PHE A C 1
ATOM 662 O O . PHE A 1 84 ? -5.937 -7.080 9.564 1.00 94.56 84 PHE A O 1
ATOM 669 N N . GLU A 1 85 ? -7.985 -6.245 9.965 1.00 93.25 85 GLU A N 1
ATOM 670 C CA . GLU A 1 85 ? -8.062 -5.515 8.704 1.00 93.25 85 GLU A CA 1
ATOM 671 C C . GLU A 1 85 ? -6.990 -4.420 8.595 1.00 93.25 85 GLU A C 1
ATOM 673 O O . GLU A 1 85 ? -6.413 -4.222 7.522 1.00 93.25 85 GLU A O 1
ATOM 678 N N . LEU A 1 86 ? -6.665 -3.742 9.700 1.00 87.12 86 LEU A N 1
ATOM 679 C CA . LEU A 1 86 ? -5.602 -2.741 9.752 1.00 87.12 86 LEU A CA 1
ATOM 680 C C . LEU A 1 86 ? -4.235 -3.370 9.470 1.00 87.12 86 LEU A C 1
ATOM 682 O O . LEU A 1 86 ? -3.460 -2.827 8.680 1.00 87.12 86 LEU A O 1
ATOM 686 N N . ARG A 1 87 ? -3.945 -4.532 10.066 1.00 89.94 87 ARG A N 1
ATOM 687 C CA . ARG A 1 87 ? -2.704 -5.274 9.812 1.00 89.94 87 ARG A CA 1
ATOM 688 C C . ARG A 1 87 ? -2.588 -5.669 8.342 1.00 89.94 87 ARG A C 1
ATOM 690 O O . ARG A 1 87 ? -1.563 -5.389 7.724 1.00 89.94 87 ARG A O 1
ATOM 697 N N . ASP A 1 88 ? -3.635 -6.270 7.787 1.00 92.94 88 ASP A N 1
ATOM 698 C CA . ASP A 1 88 ? -3.629 -6.761 6.409 1.00 92.94 88 ASP A CA 1
ATOM 699 C C . ASP A 1 88 ? -3.511 -5.587 5.408 1.00 92.94 88 ASP A C 1
ATOM 701 O O . ASP A 1 88 ? -2.709 -5.638 4.474 1.00 92.94 88 ASP A O 1
ATOM 705 N N . THR A 1 89 ? -4.210 -4.472 5.662 1.00 86.44 89 THR A N 1
ATOM 706 C CA . THR A 1 89 ? -4.113 -3.234 4.859 1.00 86.44 89 THR A CA 1
ATOM 707 C C . THR A 1 89 ? -2.711 -2.611 4.941 1.00 86.44 89 THR A C 1
ATOM 709 O O . THR A 1 89 ? -2.181 -2.118 3.945 1.00 86.44 89 THR A O 1
ATOM 712 N N . THR A 1 90 ? -2.070 -2.665 6.112 1.00 84.06 90 THR A N 1
ATOM 713 C CA . THR A 1 90 ? -0.699 -2.165 6.315 1.00 84.06 90 THR A CA 1
ATOM 714 C C . THR A 1 90 ? 0.331 -3.024 5.574 1.00 84.06 90 THR A C 1
ATOM 716 O O . THR A 1 90 ? 1.282 -2.495 4.992 1.00 84.06 90 THR A O 1
ATOM 719 N N . GLU A 1 91 ? 0.149 -4.346 5.556 1.00 86.50 91 GLU A N 1
ATOM 720 C CA . GLU A 1 91 ? 1.004 -5.272 4.807 1.00 86.50 91 GLU A CA 1
ATOM 721 C C . GLU A 1 91 ? 0.866 -5.059 3.292 1.00 86.50 91 GLU A C 1
ATOM 723 O O . GLU A 1 91 ? 1.872 -4.968 2.580 1.00 86.50 91 GLU A O 1
ATOM 728 N N . GLU A 1 92 ? -0.368 -4.889 2.811 1.00 86.06 92 GLU A N 1
ATOM 729 C CA . GLU A 1 92 ? -0.676 -4.541 1.421 1.00 86.06 92 GLU A CA 1
ATOM 730 C C . GLU A 1 92 ? -0.010 -3.218 1.012 1.00 86.06 92 GLU A C 1
ATOM 732 O O . GLU A 1 92 ? 0.636 -3.156 -0.039 1.00 86.06 92 GLU A O 1
ATOM 737 N N . LEU A 1 93 ? -0.089 -2.184 1.858 1.00 79.50 93 LEU A N 1
ATOM 738 C CA . LEU A 1 93 ? 0.576 -0.902 1.624 1.00 79.50 93 LEU A CA 1
ATOM 739 C C . LEU A 1 93 ? 2.099 -1.062 1.539 1.00 79.50 93 LEU A C 1
ATOM 741 O O . LEU A 1 93 ? 2.720 -0.595 0.584 1.00 79.50 93 LEU A O 1
ATOM 745 N N . CYS A 1 94 ? 2.706 -1.768 2.497 1.00 76.38 94 CYS A N 1
ATOM 746 C CA . CYS A 1 94 ? 4.146 -2.029 2.510 1.00 76.38 94 CYS A CA 1
ATOM 747 C C . CYS A 1 94 ? 4.610 -2.765 1.250 1.00 76.38 94 CYS A C 1
ATOM 749 O O . CYS A 1 94 ? 5.668 -2.455 0.701 1.00 76.38 94 CYS A O 1
ATOM 751 N N . LYS A 1 95 ? 3.831 -3.748 0.790 1.00 81.38 95 LYS A N 1
ATOM 752 C CA . LYS A 1 95 ? 4.120 -4.500 -0.429 1.00 81.38 95 LYS A CA 1
ATOM 753 C C . LYS A 1 95 ? 4.014 -3.607 -1.664 1.00 81.38 95 LYS A C 1
ATOM 755 O O . LYS A 1 95 ? 4.959 -3.565 -2.444 1.00 81.38 95 LYS A O 1
ATOM 760 N N . ARG A 1 96 ? 2.937 -2.826 -1.799 1.00 75.19 96 ARG A N 1
ATOM 761 C CA . ARG A 1 96 ? 2.750 -1.899 -2.929 1.00 75.19 96 ARG A CA 1
ATOM 762 C C . ARG A 1 96 ? 3.830 -0.825 -2.998 1.00 75.19 96 ARG A C 1
ATOM 764 O O . ARG A 1 96 ? 4.288 -0.513 -4.092 1.00 75.19 96 ARG A O 1
ATOM 771 N N . LEU A 1 97 ? 4.270 -0.298 -1.858 1.00 69.25 97 LEU A N 1
ATOM 772 C CA . LEU A 1 97 ? 5.379 0.659 -1.807 1.00 69.25 97 LEU A CA 1
ATOM 773 C C . LEU A 1 97 ? 6.716 0.019 -2.216 1.00 69.25 97 LEU A C 1
ATOM 775 O O . LEU A 1 97 ? 7.519 0.663 -2.880 1.00 69.25 97 LEU A O 1
ATOM 779 N N . LYS A 1 98 ? 6.954 -1.253 -1.864 1.00 68.69 98 LYS A N 1
ATOM 780 C CA . LYS A 1 98 ? 8.165 -1.996 -2.264 1.00 68.69 98 LYS A CA 1
ATOM 781 C C . LYS A 1 98 ? 8.161 -2.414 -3.735 1.00 68.69 98 LYS A C 1
ATOM 783 O O . LYS A 1 98 ? 9.214 -2.426 -4.361 1.00 68.69 98 LYS A O 1
ATOM 788 N N . GLU A 1 99 ? 7.003 -2.799 -4.263 1.00 67.31 99 GLU A N 1
ATOM 789 C CA . GLU A 1 99 ? 6.832 -3.294 -5.636 1.00 67.31 99 GLU A CA 1
ATOM 790 C C . GLU A 1 99 ? 6.755 -2.178 -6.680 1.00 67.31 99 GLU A C 1
ATOM 792 O O . GLU A 1 99 ? 6.905 -2.455 -7.867 1.00 67.31 99 GLU A O 1
ATOM 797 N N . ASN A 1 100 ? 6.596 -0.924 -6.248 1.00 63.59 100 ASN A N 1
ATOM 798 C CA . ASN A 1 100 ? 6.666 0.253 -7.109 1.00 63.59 100 ASN A CA 1
ATOM 799 C C . ASN A 1 100 ? 7.919 1.101 -6.811 1.00 63.59 100 ASN A C 1
ATOM 801 O O . ASN A 1 100 ? 7.792 2.241 -6.359 1.00 63.59 100 ASN A O 1
ATOM 805 N N . PRO A 1 101 ? 9.138 0.567 -7.044 1.00 60.84 101 PRO A N 1
ATOM 806 C CA . PRO A 1 101 ? 10.346 1.380 -7.067 1.00 60.84 101 PRO A CA 1
ATOM 807 C C . PRO A 1 101 ? 10.317 2.316 -8.283 1.00 60.84 101 PRO A C 1
ATOM 809 O O . PRO A 1 101 ? 9.615 2.052 -9.262 1.00 60.84 101 PRO A O 1
ATOM 812 N N . ASP A 1 102 ? 11.077 3.408 -8.197 1.00 64.56 102 ASP A N 1
ATOM 813 C CA . ASP A 1 102 ? 11.033 4.566 -9.094 1.00 64.56 102 ASP A CA 1
ATOM 814 C C . ASP A 1 102 ? 10.784 4.203 -10.575 1.00 64.56 102 ASP A C 1
ATOM 816 O O . ASP A 1 102 ? 11.622 3.632 -11.279 1.00 64.56 102 ASP A O 1
ATOM 820 N N . VAL A 1 103 ? 9.583 4.533 -11.058 1.00 60.94 103 VAL A N 1
ATOM 821 C CA . VAL A 1 103 ? 9.133 4.274 -12.434 1.00 60.94 103 VAL A CA 1
ATOM 822 C C . VAL A 1 103 ? 10.058 4.960 -13.449 1.00 60.94 103 VAL A C 1
ATOM 824 O O . VAL A 1 103 ? 10.249 4.439 -14.552 1.00 60.94 103 VAL A O 1
ATOM 827 N N . MET A 1 104 ? 10.697 6.073 -13.066 1.00 58.25 104 MET A N 1
ATOM 828 C CA . MET A 1 104 ? 11.689 6.755 -13.897 1.00 58.25 104 MET A CA 1
ATOM 829 C C . MET A 1 104 ? 12.937 5.901 -14.109 1.00 58.25 104 MET A C 1
ATOM 831 O O . MET A 1 104 ? 13.438 5.833 -15.233 1.00 58.25 104 MET A O 1
ATOM 835 N N . ASP A 1 105 ? 13.402 5.195 -13.077 1.00 60.62 105 ASP A N 1
ATOM 836 C CA . ASP A 1 105 ? 14.563 4.309 -13.178 1.00 60.62 105 ASP A CA 1
ATOM 837 C C . ASP A 1 105 ? 14.269 3.097 -14.068 1.00 60.62 105 ASP A C 1
ATOM 839 O O . ASP A 1 105 ? 15.112 2.704 -14.883 1.00 60.62 105 ASP A O 1
ATOM 843 N N . ASN A 1 106 ? 13.053 2.551 -13.986 1.00 65.19 106 ASN A N 1
ATOM 844 C CA . ASN A 1 106 ? 12.611 1.436 -14.826 1.00 65.19 106 ASN A CA 1
ATOM 845 C C . ASN A 1 106 ? 12.502 1.831 -16.308 1.00 65.19 106 ASN A C 1
ATOM 847 O O . ASN A 1 106 ? 12.953 1.091 -17.188 1.00 65.19 106 ASN A O 1
ATOM 851 N N . ILE A 1 107 ? 11.957 3.015 -16.601 1.00 62.03 107 ILE A N 1
ATOM 852 C CA . ILE A 1 107 ? 11.874 3.543 -17.970 1.00 62.03 107 ILE A CA 1
ATOM 853 C C . ILE A 1 107 ? 13.271 3.873 -18.504 1.00 62.03 107 ILE A C 1
ATOM 855 O O . ILE A 1 107 ? 13.611 3.480 -19.622 1.00 62.03 107 ILE A O 1
ATOM 859 N N . ALA A 1 108 ? 14.122 4.513 -17.697 1.00 65.88 108 ALA A N 1
ATOM 860 C CA . ALA A 1 108 ? 15.506 4.795 -18.067 1.00 65.88 108 ALA A CA 1
ATOM 861 C C . ALA A 1 108 ? 16.299 3.507 -18.345 1.00 65.88 108 ALA A C 1
ATOM 863 O O . ALA A 1 108 ? 17.082 3.448 -19.294 1.00 65.88 108 ALA A O 1
ATOM 864 N N . PHE A 1 109 ? 16.085 2.453 -17.553 1.00 72.12 109 PHE A N 1
ATOM 865 C CA . PHE A 1 109 ? 16.669 1.137 -17.793 1.00 72.12 109 PHE A CA 1
ATOM 866 C C . PHE A 1 109 ? 16.196 0.529 -19.121 1.00 72.12 109 PHE A C 1
ATOM 868 O O . PHE A 1 109 ? 17.029 0.109 -19.927 1.00 72.12 109 PHE A O 1
ATOM 875 N N . ALA A 1 110 ? 14.888 0.540 -19.388 1.00 68.19 110 ALA A N 1
ATOM 876 C CA . ALA A 1 110 ? 14.323 0.007 -20.624 1.00 68.19 110 ALA A CA 1
ATOM 877 C C . ALA A 1 110 ? 14.831 0.744 -21.881 1.00 68.19 110 ALA A C 1
ATOM 879 O O . ALA A 1 110 ? 15.131 0.101 -22.890 1.00 68.19 110 ALA A O 1
ATOM 880 N N . GLU A 1 111 ? 14.981 2.073 -21.826 1.00 69.69 111 GLU A N 1
ATOM 881 C CA . GLU A 1 111 ? 15.567 2.862 -22.920 1.00 69.69 111 GLU A CA 1
ATOM 882 C C . GLU A 1 111 ? 17.039 2.504 -23.169 1.00 69.69 111 GLU A C 1
ATOM 884 O O . GLU A 1 111 ? 17.443 2.311 -24.321 1.00 69.69 111 GLU A O 1
ATOM 889 N N . ARG A 1 112 ? 17.840 2.349 -22.104 1.00 77.69 112 ARG A N 1
ATOM 890 C CA . ARG A 1 112 ? 19.254 1.944 -22.214 1.00 77.69 112 ARG A CA 1
ATOM 891 C C . ARG A 1 112 ? 19.404 0.576 -22.876 1.00 77.69 112 ARG A C 1
ATOM 893 O O . ARG A 1 112 ? 20.196 0.433 -23.810 1.00 77.69 112 ARG A O 1
ATOM 900 N N . GLU A 1 113 ? 18.631 -0.414 -22.437 1.00 79.94 113 GLU A N 1
ATOM 901 C CA . GLU A 1 113 ? 18.683 -1.762 -23.014 1.00 79.94 113 GLU A CA 1
ATOM 902 C C . GLU A 1 113 ? 18.208 -1.776 -24.474 1.00 79.94 113 GLU A C 1
ATOM 904 O O . GLU A 1 113 ? 18.804 -2.452 -25.317 1.00 79.94 113 GLU A O 1
ATOM 909 N N . ARG A 1 114 ? 17.200 -0.965 -24.824 1.00 75.69 114 ARG A N 1
ATOM 910 C CA . ARG A 1 114 ? 16.745 -0.827 -26.214 1.00 75.69 114 ARG A CA 1
ATOM 911 C C . ARG A 1 114 ? 17.826 -0.227 -27.116 1.00 75.69 114 ARG A C 1
ATOM 913 O O . ARG A 1 114 ? 18.061 -0.763 -28.199 1.00 75.69 114 ARG A O 1
ATOM 920 N N . ALA A 1 115 ? 18.507 0.831 -26.675 1.00 77.06 115 ALA A N 1
ATOM 921 C CA . ALA A 1 115 ? 19.609 1.442 -27.423 1.00 77.06 115 ALA A CA 1
ATOM 922 C C . ALA A 1 115 ? 20.776 0.458 -27.625 1.00 77.06 115 ALA A C 1
ATOM 924 O O . ALA A 1 115 ? 21.333 0.347 -28.720 1.00 77.06 115 ALA A O 1
ATOM 925 N N . LYS A 1 116 ? 21.101 -0.323 -26.591 1.00 81.19 116 LYS A N 1
ATOM 926 C CA . LYS A 1 116 ? 22.125 -1.373 -26.651 1.00 81.19 116 LYS A CA 1
ATOM 927 C C . LYS A 1 116 ? 21.771 -2.462 -27.666 1.00 81.19 116 LYS A C 1
ATOM 929 O O . LYS A 1 116 ? 22.606 -2.824 -28.494 1.00 81.19 116 LYS A O 1
ATOM 934 N N . LEU A 1 117 ? 20.531 -2.951 -27.647 1.00 80.06 117 LEU A N 1
ATOM 935 C CA . LEU A 1 117 ? 20.040 -3.936 -28.616 1.00 80.06 117 LEU A CA 1
ATOM 936 C C . LEU A 1 117 ? 20.063 -3.394 -30.050 1.00 80.06 117 LEU A C 1
ATOM 938 O O . LEU A 1 117 ? 20.466 -4.113 -30.962 1.00 80.06 117 LEU A O 1
ATOM 942 N N . GLN A 1 118 ? 19.686 -2.129 -30.255 1.00 75.44 118 GLN A N 1
ATOM 943 C CA . GLN A 1 118 ? 19.779 -1.476 -31.563 1.00 75.44 118 GLN A CA 1
ATOM 944 C C . GLN A 1 118 ? 21.225 -1.431 -32.075 1.00 75.44 118 GLN A C 1
ATOM 946 O O . GLN A 1 118 ? 21.455 -1.754 -33.239 1.00 75.44 118 GLN A O 1
ATOM 951 N N . GLY A 1 119 ? 22.194 -1.102 -31.214 1.00 76.88 119 GLY A N 1
ATOM 952 C CA . GLY A 1 119 ? 23.618 -1.103 -31.565 1.00 76.88 119 GLY A CA 1
ATOM 953 C C . GLY A 1 119 ? 24.144 -2.493 -31.932 1.00 76.88 119 GLY A C 1
ATOM 954 O O . GLY A 1 119 ? 24.798 -2.654 -32.959 1.00 76.88 119 GLY A O 1
ATOM 955 N N . ILE A 1 120 ? 23.800 -3.519 -31.146 1.00 83.19 120 ILE A N 1
ATOM 956 C CA . ILE A 1 120 ? 24.186 -4.911 -31.434 1.00 83.19 120 ILE A CA 1
ATOM 957 C C . ILE A 1 120 ? 23.608 -5.364 -32.780 1.00 83.19 120 ILE A C 1
ATOM 959 O O . ILE A 1 120 ? 24.325 -5.936 -33.596 1.00 83.19 120 ILE A O 1
ATOM 963 N N . ILE A 1 121 ? 22.328 -5.087 -33.042 1.00 78.00 121 ILE A N 1
ATOM 964 C CA . ILE A 1 121 ? 21.680 -5.470 -34.303 1.00 78.00 121 ILE A CA 1
ATOM 965 C C . ILE A 1 121 ? 22.278 -4.700 -35.486 1.00 78.00 121 ILE A C 1
ATOM 967 O O . ILE A 1 121 ? 22.479 -5.296 -36.540 1.00 78.00 121 ILE A O 1
ATOM 971 N N . ALA A 1 122 ? 22.589 -3.411 -35.328 1.00 77.69 122 ALA A N 1
ATOM 972 C CA . ALA A 1 122 ? 23.235 -2.619 -36.371 1.00 77.69 122 ALA A CA 1
ATOM 973 C C . ALA A 1 122 ? 24.616 -3.184 -36.735 1.00 77.69 122 ALA A C 1
ATOM 975 O O . ALA A 1 122 ? 24.889 -3.391 -37.915 1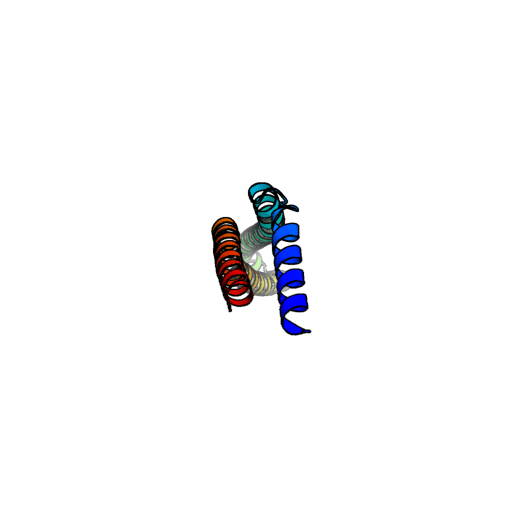.00 77.69 122 ALA A O 1
ATOM 976 N N . ASN A 1 123 ? 25.438 -3.516 -35.736 1.00 80.50 123 ASN A N 1
ATOM 977 C CA . ASN A 1 123 ? 26.750 -4.129 -35.954 1.00 80.50 123 ASN A CA 1
ATOM 978 C C . ASN A 1 123 ? 26.623 -5.489 -36.655 1.00 80.50 123 ASN A C 1
ATOM 980 O O . ASN A 1 123 ? 27.260 -5.712 -37.677 1.00 80.50 123 ASN A O 1
ATOM 984 N N . LEU A 1 124 ? 25.714 -6.353 -36.190 1.00 80.44 124 LEU A N 1
ATOM 985 C CA . LEU A 1 124 ? 25.456 -7.646 -36.832 1.00 80.44 124 LEU A CA 1
ATOM 986 C C . LEU A 1 124 ? 24.962 -7.501 -38.280 1.00 80.44 124 LEU A C 1
ATOM 988 O O . LEU A 1 124 ? 25.284 -8.329 -39.127 1.00 80.44 124 LEU A O 1
ATOM 992 N N . LEU A 1 125 ? 24.163 -6.475 -38.587 1.00 76.62 125 LEU A N 1
ATOM 993 C CA . LEU A 1 125 ? 23.718 -6.205 -39.956 1.00 76.62 125 LEU A CA 1
ATOM 994 C C . LEU A 1 125 ? 24.873 -5.749 -40.853 1.00 76.62 125 LEU A C 1
ATOM 996 O O . LEU A 1 125 ? 24.921 -6.184 -42.002 1.00 76.62 125 LEU A O 1
ATOM 1000 N N . VAL A 1 126 ? 25.785 -4.920 -40.336 1.00 79.38 126 VAL A N 1
ATOM 1001 C CA . VAL A 1 126 ? 27.002 -4.500 -41.048 1.00 79.38 126 VAL A CA 1
ATOM 1002 C C . VAL A 1 126 ? 27.900 -5.706 -41.312 1.00 79.38 126 VAL A C 1
ATOM 1004 O O . VAL A 1 126 ? 28.259 -5.937 -42.463 1.00 79.38 126 VAL A O 1
ATOM 1007 N N . ASP A 1 127 ? 28.165 -6.531 -40.300 1.00 78.00 127 ASP A N 1
ATOM 1008 C CA . ASP A 1 127 ? 28.997 -7.735 -40.426 1.00 78.00 127 ASP A CA 1
ATOM 1009 C C . ASP A 1 127 ? 28.422 -8.734 -41.450 1.00 78.00 127 ASP A C 1
ATOM 1011 O O . ASP A 1 127 ? 29.154 -9.377 -42.198 1.00 78.00 127 ASP A O 1
ATOM 1015 N N . LEU A 1 128 ? 27.090 -8.837 -41.541 1.00 74.81 128 LEU A N 1
ATOM 1016 C CA . LEU A 1 128 ? 26.395 -9.662 -42.540 1.00 74.81 128 LEU A CA 1
ATOM 1017 C C . LEU A 1 128 ? 26.345 -9.044 -43.952 1.00 74.81 128 LEU A C 1
ATOM 1019 O O . LEU A 1 128 ? 25.865 -9.715 -44.878 1.00 74.81 128 LEU A O 1
ATOM 1023 N N . GLN A 1 129 ? 26.719 -7.773 -44.114 1.00 68.25 129 GLN A N 1
ATOM 1024 C CA . GLN A 1 129 ? 26.836 -7.080 -45.404 1.00 68.25 129 GLN A CA 1
ATOM 1025 C C . GLN A 1 129 ? 28.274 -7.094 -45.932 1.00 68.25 129 GLN A C 1
ATOM 1027 O O . GLN A 1 129 ? 28.458 -7.130 -47.147 1.00 68.25 129 GLN A O 1
ATOM 1032 N N . THR A 1 130 ? 29.267 -7.057 -45.040 1.00 66.12 130 THR A N 1
ATOM 1033 C CA . THR A 1 130 ? 30.698 -7.107 -45.374 1.00 66.12 130 THR A CA 1
ATOM 1034 C C . THR A 1 130 ? 31.269 -8.527 -45.446 1.00 66.12 130 THR A C 1
ATOM 1036 O O . THR A 1 130 ? 32.337 -8.695 -46.035 1.00 66.12 130 THR A O 1
ATOM 1039 N N . GLY A 1 131 ? 30.570 -9.534 -44.905 1.00 49.50 131 GLY A N 1
ATOM 1040 C CA . GLY A 1 131 ? 30.840 -10.970 -45.090 1.00 49.50 131 GLY A CA 1
ATOM 1041 C C . GLY A 1 131 ? 29.879 -11.665 -46.053 1.00 49.50 131 GLY A C 1
ATOM 1042 O O . GLY A 1 131 ? 30.357 -12.542 -46.804 1.00 49.50 131 GLY A O 1
#

InterPro domains:
  IPR042618 Dynein regulatory complex protein 9 [PTHR14871] (10-129)
  IPR060661 DRC9/10, N-terminal domain [PF27661] (12-130)

pLDDT: mean 77.32, std 12.9, range [48.16, 96.62]

Secondary structure (DSSP, 8-state):
-HHHHHHHHHHHHHHHHHHS---HHHHHHHHHHHHHHHHHHHHHHHHHHHHHHHHHHHHHHHHHHSS--HHHHHHHHHHHHHHHHHHHHHHHHHHHHHH---HHHHHHHHHHHHHHHHHHHHHHHHHHHH-